Protein AF-A0AAU2RXK2-F1 (afdb_monomer)

Solvent-accessible surface area (backbone atoms only — not comparable to full-atom values): 5439 Å² total; per-residue (Å²): 135,68,69,73,70,51,44,47,52,50,30,53,52,21,58,76,68,76,47,85,31,64,48,78,64,28,70,58,79,80,70,58,93,86,58,55,55,67,75,3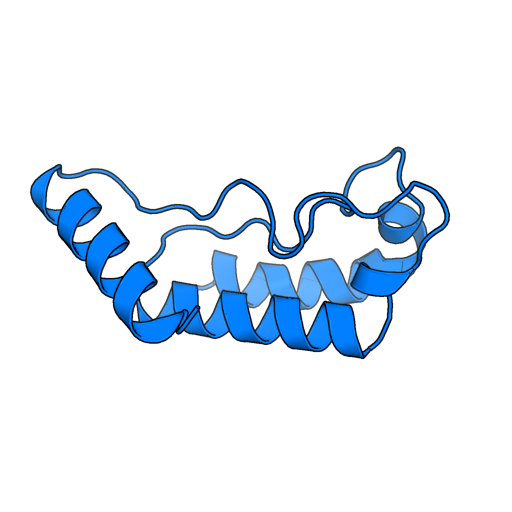4,73,68,33,41,52,53,29,53,52,49,50,54,53,37,53,76,40,62,38,71,41,70,41,62,46,61,53,72,38,91,93,32,72,46,48,79,74,39,54,72,58,52,53,61,57,48,50,62,55,75,71,102

Foldseek 3Di:
DPLQVVLLVQLVVCVVVVHAAEADQAQDRDDPQPDCQCVDPNVQVSLLVVLVSNVVSRHLYYDRHNQCDPSGPCVVVPVVVVVVSVCSNVVD

Nearest PDB structures (foldseek):
  3w87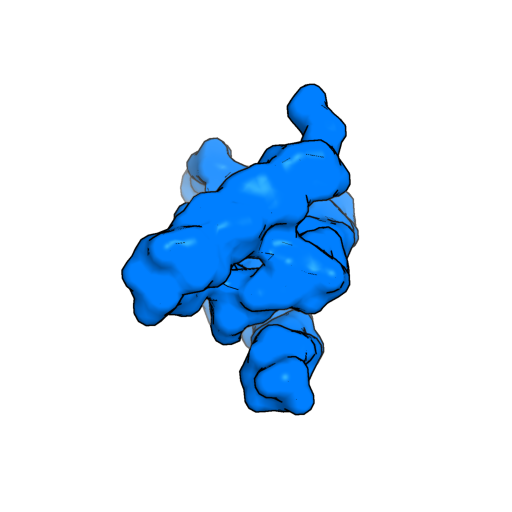-assembly1_A  TM=5.736E-01  e=6.863E+00  Trypanosoma cruzi strain CL Brener
  1tml-assembly1_A  TM=4.151E-01  e=4.728E+00  Thermobifida fusca
  2djl-assembly1_A  TM=3.947E-01  e=4.728E+00  Trypanosoma cruzi

Sequence (92 aa):
MRIEHDNDSVTEFARRRGVPAVLGEGVVGYTPLLTRFEEDAVGKDIAEFVVDRCLAAGFHGVVLTSNAAPHHPMWHTDGDWMRRVNSRITAA

Secondary structure (DSSP, 8-state):
--HHHHHHHHHHHHHHHT---EE-S-SSS---TT--TTTSHHHHHHHHHHHHHHHHTT-SEE---SS-STTSTHHHH-HHHHHHHHHHHHT-

Mean predicted aligned error: 4.98 Å

pLDDT: mean 86.23, std 11.83, range [40.03, 96.94]

Structure (mmCIF, N/CA/C/O backbone):
data_AF-A0AAU2RXK2-F1
#
_entry.id   AF-A0AAU2RXK2-F1
#
loop_
_atom_site.group_PDB
_atom_site.id
_atom_site.type_symbol
_atom_site.label_atom_id
_atom_site.label_alt_id
_atom_site.label_comp_id
_atom_site.label_asym_id
_atom_site.label_entity_id
_atom_site.label_seq_id
_atom_site.pdbx_PDB_ins_code
_atom_site.Cartn_x
_atom_site.Cartn_y
_atom_site.Cartn_z
_atom_site.occupancy
_atom_site.B_iso_or_equiv
_atom_site.auth_seq_id
_atom_site.auth_comp_id
_atom_site.auth_asym_id
_atom_site.auth_atom_id
_atom_site.pdbx_PDB_model_num
ATOM 1 N N . MET A 1 1 ? -3.186 18.594 -3.878 1.00 40.03 1 MET A N 1
ATOM 2 C CA . MET A 1 1 ? -3.868 17.591 -3.037 1.00 40.03 1 MET A CA 1
ATOM 3 C C . MET A 1 1 ? -3.042 17.419 -1.774 1.00 40.03 1 MET A C 1
ATOM 5 O O . MET A 1 1 ? -1.916 16.954 -1.867 1.00 40.03 1 MET A O 1
ATOM 9 N N . ARG A 1 2 ? -3.507 17.927 -0.627 1.00 48.03 2 ARG A N 1
ATOM 10 C CA . ARG A 1 2 ? -2.781 17.818 0.647 1.00 48.03 2 ARG A CA 1
ATOM 11 C C . ARG A 1 2 ? -3.372 16.612 1.375 1.00 48.03 2 ARG A C 1
ATOM 13 O O . ARG A 1 2 ? -4.440 16.736 1.958 1.00 48.03 2 ARG A O 1
ATOM 20 N N . ILE A 1 3 ? -2.716 15.457 1.252 1.00 55.75 3 ILE A N 1
ATOM 21 C CA . ILE A 1 3 ? -3.219 14.144 1.713 1.00 55.75 3 ILE A CA 1
ATOM 22 C C . ILE A 1 3 ? -3.589 14.156 3.212 1.00 55.75 3 ILE A C 1
ATOM 24 O O . ILE A 1 3 ? -4.459 13.415 3.651 1.00 55.75 3 ILE A O 1
ATOM 28 N N . GLU A 1 4 ? -2.994 15.062 3.991 1.00 53.50 4 GLU A N 1
ATOM 29 C CA . GLU A 1 4 ? -3.225 15.187 5.433 1.00 53.50 4 GLU A CA 1
ATOM 30 C C . GLU A 1 4 ? -4.677 15.524 5.813 1.00 53.50 4 GLU A C 1
ATOM 32 O O . GLU A 1 4 ? -5.224 14.875 6.693 1.00 53.50 4 GLU A O 1
ATOM 37 N N . HIS A 1 5 ? -5.318 16.498 5.154 1.00 60.69 5 HIS A N 1
ATOM 38 C CA . HIS A 1 5 ? -6.675 16.929 5.537 1.00 60.69 5 HIS A CA 1
ATOM 39 C C . HIS A 1 5 ? -7.777 15.975 5.054 1.00 60.69 5 HIS A C 1
ATOM 41 O O . HIS A 1 5 ? -8.886 15.982 5.593 1.00 60.69 5 HIS A O 1
ATOM 47 N N . ASP A 1 6 ? -7.489 15.179 4.025 1.00 69.12 6 ASP A N 1
ATOM 48 C CA . ASP A 1 6 ? -8.474 14.297 3.400 1.00 69.12 6 ASP A CA 1
ATOM 49 C C . ASP A 1 6 ? -8.618 12.982 4.183 1.00 69.12 6 ASP A C 1
ATOM 51 O O . ASP A 1 6 ? -9.731 12.542 4.469 1.00 69.12 6 ASP A O 1
ATOM 55 N N . ASN A 1 7 ? -7.503 12.415 4.657 1.00 74.69 7 ASN A N 1
ATOM 56 C CA . ASN A 1 7 ? -7.519 11.180 5.445 1.00 74.69 7 ASN A CA 1
ATOM 57 C C . ASN A 1 7 ? -8.286 11.330 6.767 1.00 74.69 7 ASN A C 1
ATOM 59 O O . ASN A 1 7 ? -9.106 10.474 7.095 1.00 74.69 7 ASN A O 1
ATOM 63 N N . ASP A 1 8 ? -8.084 12.434 7.492 1.00 83.44 8 ASP A N 1
ATOM 64 C CA . ASP A 1 8 ? -8.819 12.711 8.733 1.00 83.44 8 ASP A CA 1
ATOM 65 C C . ASP A 1 8 ? -10.331 12.818 8.474 1.00 83.44 8 ASP A C 1
ATOM 67 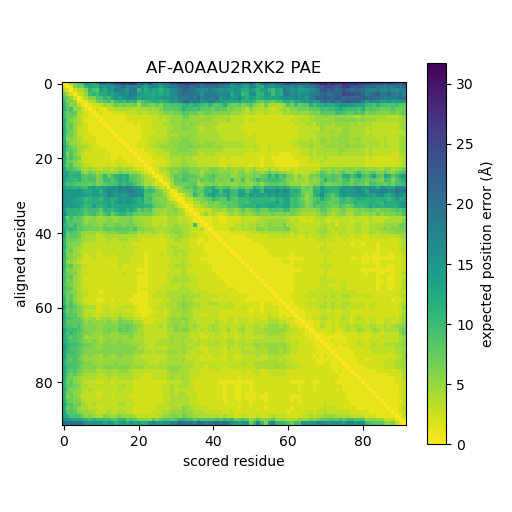O O . ASP A 1 8 ? -11.150 12.345 9.265 1.00 83.44 8 ASP A O 1
ATOM 71 N N . SER A 1 9 ? -10.708 13.394 7.327 1.00 87.88 9 SER A N 1
ATOM 72 C CA . SER A 1 9 ? -12.105 13.524 6.905 1.00 87.88 9 SER A CA 1
ATOM 73 C C . SER A 1 9 ? -12.734 12.159 6.607 1.00 87.88 9 SER A C 1
ATOM 75 O O . SER A 1 9 ? -13.869 11.899 7.022 1.00 87.88 9 SER A O 1
ATOM 77 N N . VAL A 1 10 ? -11.997 11.263 5.939 1.00 90.00 10 VAL A N 1
ATOM 78 C CA . VAL A 1 10 ? -12.438 9.886 5.664 1.00 90.00 10 VAL A CA 1
ATOM 79 C C . VAL A 1 10 ? -12.583 9.087 6.958 1.00 90.00 10 VAL A C 1
ATOM 81 O O . VAL A 1 10 ? -13.625 8.456 7.159 1.00 90.00 10 VAL A O 1
ATOM 84 N N . THR A 1 11 ? -11.601 9.134 7.862 1.00 91.50 11 THR A N 1
ATOM 85 C CA . THR A 1 11 ? -11.696 8.388 9.125 1.00 91.50 11 THR A CA 1
ATOM 86 C C . THR A 1 11 ? -12.816 8.920 10.013 1.00 91.50 11 THR A C 1
ATOM 88 O O . THR A 1 11 ? -13.563 8.130 10.588 1.00 91.50 11 THR A O 1
ATOM 91 N N . GLU A 1 12 ? -13.010 10.238 10.098 1.00 93.44 12 GLU A N 1
ATOM 92 C CA . GLU A 1 12 ? -14.119 10.813 10.865 1.00 93.44 12 GLU A CA 1
ATOM 93 C C . GLU A 1 12 ? -15.478 10.395 10.288 1.00 93.44 12 GLU A C 1
ATOM 95 O O . GLU A 1 12 ? -16.398 10.050 11.038 1.00 93.44 12 GLU A O 1
ATOM 100 N N . PHE A 1 13 ? -15.614 10.368 8.960 1.00 93.81 13 PHE A N 1
ATOM 101 C CA . PHE A 1 13 ? -16.811 9.839 8.313 1.00 93.81 13 PHE A CA 1
ATOM 102 C C . PHE A 1 13 ? -17.037 8.363 8.669 1.00 93.81 13 PHE A C 1
ATOM 104 O O . PHE A 1 13 ? -18.134 7.997 9.102 1.00 93.81 13 PHE A O 1
ATOM 111 N N . ALA A 1 14 ? -16.006 7.528 8.538 1.00 95.19 14 ALA A N 1
ATOM 112 C CA . ALA A 1 14 ? -16.071 6.100 8.827 1.00 95.19 14 ALA A CA 1
ATOM 113 C C . ALA A 1 14 ? -16.450 5.838 10.296 1.00 95.19 14 ALA A C 1
ATOM 115 O O . ALA A 1 14 ? -17.383 5.082 10.581 1.00 95.19 14 ALA A O 1
ATOM 116 N N . ARG A 1 15 ? -15.835 6.580 11.225 1.00 94.69 15 ARG A N 1
ATOM 117 C CA . ARG A 1 15 ? -16.130 6.545 12.662 1.00 94.69 15 ARG A CA 1
ATOM 118 C C . ARG A 1 15 ? -17.588 6.891 12.955 1.00 94.69 15 ARG A C 1
ATOM 120 O O . ARG A 1 15 ? -18.240 6.175 13.710 1.00 94.69 15 ARG A O 1
ATOM 127 N N . ARG A 1 16 ? -18.137 7.947 12.339 1.00 96.81 16 ARG A N 1
ATOM 128 C CA . ARG A 1 16 ? -19.560 8.321 12.493 1.00 96.81 16 ARG A CA 1
ATOM 129 C C . ARG A 1 16 ? -20.517 7.254 11.977 1.00 96.81 16 ARG A C 1
ATOM 131 O O . ARG A 1 16 ? -21.649 7.178 12.446 1.00 96.81 16 ARG A O 1
ATOM 138 N N . ARG A 1 17 ? -20.088 6.467 10.992 1.00 96.94 17 ARG A N 1
ATOM 139 C CA . ARG A 1 17 ? -20.876 5.379 10.405 1.00 96.94 17 ARG A CA 1
ATOM 140 C C . ARG A 1 17 ? -20.637 4.027 11.073 1.00 96.94 17 ARG A C 1
ATOM 142 O O . ARG A 1 17 ? -21.357 3.090 10.751 1.00 96.94 17 ARG A O 1
ATOM 149 N N . GLY A 1 18 ? -19.680 3.926 11.997 1.00 96.25 18 GLY A N 1
ATOM 150 C CA . GLY A 1 18 ? -19.320 2.665 12.645 1.00 96.25 18 GLY A CA 1
ATOM 151 C C . GLY A 1 18 ? -18.742 1.635 11.671 1.00 96.25 18 GLY A C 1
ATOM 152 O O . GLY A 1 18 ? -18.964 0.443 11.854 1.00 96.25 18 GLY A O 1
ATOM 153 N N . VAL A 1 19 ? -18.047 2.085 10.621 1.00 96.31 19 VAL A N 1
ATOM 154 C CA . VAL A 1 19 ? -17.422 1.220 9.605 1.00 96.31 19 VAL A CA 1
ATOM 155 C C . VAL A 1 19 ? -15.905 1.440 9.571 1.00 96.31 19 VAL A C 1
ATOM 157 O O . VAL A 1 19 ? -15.455 2.540 9.898 1.00 96.31 19 VAL A O 1
ATOM 160 N N . PRO A 1 20 ? -15.100 0.436 9.181 1.00 94.44 20 PRO A N 1
ATOM 161 C CA . PRO A 1 20 ? -13.658 0.607 9.035 1.00 94.44 20 PRO A CA 1
ATOM 162 C C . PRO A 1 20 ? -13.320 1.470 7.811 1.00 94.44 20 PRO A C 1
ATOM 164 O O . PRO A 1 20 ? -13.921 1.323 6.747 1.00 94.44 20 PRO A O 1
ATOM 167 N N . ALA A 1 21 ? -12.325 2.346 7.952 1.00 94.62 21 ALA A N 1
ATOM 168 C CA . ALA A 1 21 ? -11.728 3.065 6.828 1.00 94.62 21 ALA A CA 1
ATOM 169 C C . ALA A 1 21 ? -10.604 2.221 6.209 1.00 94.62 21 ALA A C 1
ATOM 171 O O . ALA A 1 21 ? -9.720 1.758 6.927 1.00 94.62 21 ALA A O 1
ATOM 172 N N . VAL A 1 22 ? -10.623 2.031 4.889 1.00 93.75 22 VAL A N 1
ATOM 173 C CA . VAL A 1 22 ? -9.590 1.300 4.136 1.00 93.75 22 VAL A CA 1
ATOM 174 C C . VAL A 1 22 ? -9.269 2.077 2.861 1.00 93.75 22 VAL A C 1
ATOM 176 O O . VAL A 1 22 ? -10.185 2.527 2.175 1.00 93.75 22 VAL A O 1
ATOM 179 N N . LEU A 1 23 ? -7.984 2.217 2.526 1.00 91.50 23 LEU A N 1
ATOM 180 C CA . LEU A 1 23 ? -7.555 2.739 1.227 1.00 91.50 23 LEU A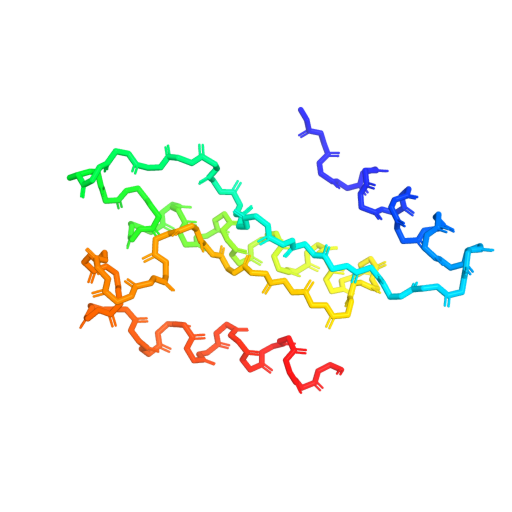 CA 1
ATOM 181 C C . LEU A 1 23 ? -7.407 1.567 0.247 1.00 91.50 23 LEU A C 1
ATOM 183 O O . LEU A 1 23 ? -6.479 0.772 0.380 1.00 91.50 23 LEU A O 1
ATOM 187 N N . GLY A 1 24 ? -8.344 1.434 -0.696 1.00 87.69 24 GLY A N 1
ATOM 188 C CA . GLY A 1 24 ? -8.486 0.224 -1.521 1.00 87.69 24 GLY A CA 1
ATOM 189 C C . GLY A 1 24 ? -7.816 0.239 -2.899 1.00 87.69 24 GLY A C 1
ATOM 190 O O . GLY A 1 24 ? -7.559 -0.826 -3.443 1.00 87.69 24 GLY A O 1
ATOM 191 N N . GLU A 1 25 ? -7.523 1.408 -3.466 1.00 81.19 25 GLU A N 1
ATOM 192 C CA . GLU A 1 25 ? -7.141 1.533 -4.889 1.00 81.19 25 GLU A CA 1
ATOM 193 C C . GLU A 1 25 ? -5.619 1.570 -5.130 1.00 81.19 25 GLU A C 1
ATOM 195 O O . GLU A 1 25 ? -5.162 1.672 -6.267 1.00 81.19 25 GLU A O 1
ATOM 200 N N . GLY A 1 26 ? -4.808 1.503 -4.071 1.00 74.62 26 GLY A N 1
ATOM 201 C CA . GLY A 1 26 ? -3.391 1.848 -4.174 1.00 74.62 26 GLY A CA 1
ATOM 202 C C . GLY A 1 26 ? -3.176 3.358 -4.296 1.00 74.62 26 GLY A C 1
ATOM 203 O O . GLY A 1 26 ? -4.117 4.154 -4.274 1.00 74.62 26 GLY A O 1
ATOM 204 N N . VAL A 1 27 ? -1.911 3.771 -4.358 1.00 75.19 27 VAL A N 1
ATOM 205 C CA . VAL A 1 27 ? -1.544 5.192 -4.245 1.00 75.19 27 VAL A CA 1
ATOM 206 C C . VAL A 1 27 ? -1.470 5.891 -5.601 1.0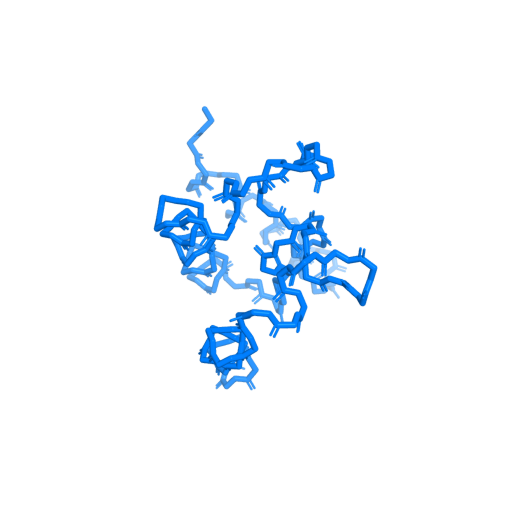0 75.19 27 VAL A C 1
ATOM 208 O O . VAL A 1 27 ? -1.875 7.047 -5.723 1.00 75.19 27 VAL A O 1
ATOM 211 N N . VAL A 1 28 ? -0.981 5.201 -6.632 1.00 77.69 28 VAL A N 1
ATOM 212 C CA . VAL A 1 28 ? -0.821 5.761 -7.976 1.00 77.69 28 VAL A CA 1
ATOM 213 C C . VAL A 1 28 ? -1.783 5.040 -8.912 1.00 77.69 28 VAL A C 1
ATOM 215 O O . VAL A 1 28 ? -1.507 3.953 -9.405 1.00 77.69 28 VAL A O 1
ATOM 218 N N . GLY A 1 29 ? -2.946 5.652 -9.137 1.00 65.19 29 GLY A N 1
ATOM 219 C CA . GLY A 1 29 ? -3.981 5.111 -10.013 1.00 65.19 29 GLY A CA 1
ATOM 220 C C . GLY A 1 29 ? -3.518 5.069 -11.470 1.00 65.19 29 GLY A C 1
ATOM 221 O O . GLY A 1 29 ? -3.462 6.104 -12.130 1.00 65.19 29 GLY A O 1
ATOM 222 N N . TYR A 1 30 ? -3.238 3.861 -11.957 1.00 64.12 30 TYR A N 1
ATOM 223 C CA . TYR A 1 30 ? -2.840 3.508 -13.323 1.00 64.12 30 TYR A CA 1
ATOM 224 C C . TYR A 1 30 ? -1.388 3.818 -13.709 1.00 64.12 30 TYR A C 1
ATOM 226 O O . TYR A 1 30 ? -1.032 4.865 -14.254 1.00 64.12 30 TYR A O 1
ATOM 234 N N . THR A 1 31 ? -0.557 2.802 -13.546 1.00 64.50 31 THR A N 1
ATOM 235 C CA . THR A 1 31 ? 0.760 2.654 -14.154 1.00 64.50 31 THR A CA 1
ATOM 236 C C . THR A 1 31 ? 0.610 1.882 -15.478 1.00 64.50 31 THR A C 1
ATOM 238 O O . THR A 1 31 ? 0.175 0.730 -15.475 1.00 64.50 31 THR A O 1
ATOM 241 N N . PRO A 1 32 ? 0.939 2.471 -16.650 1.00 72.00 32 PRO A N 1
ATOM 242 C CA . PRO A 1 32 ? 0.985 1.722 -17.908 1.00 72.00 32 PRO A CA 1
ATOM 243 C C . PRO A 1 32 ? 1.802 0.434 -17.751 1.00 72.00 32 PRO A C 1
ATOM 245 O O . PRO A 1 32 ? 2.844 0.475 -17.119 1.00 72.00 32 PRO A O 1
ATOM 248 N N . LEU A 1 33 ? 1.396 -0.683 -18.360 1.00 68.56 33 LEU A N 1
ATOM 249 C CA . LEU A 1 33 ? 1.983 -2.018 -18.117 1.00 68.56 33 LEU A CA 1
ATOM 250 C C . LEU A 1 33 ? 3.530 -2.087 -18.088 1.00 68.56 33 LEU A C 1
ATOM 252 O O . LEU A 1 33 ? 4.092 -2.923 -17.389 1.00 68.56 33 LEU A O 1
ATOM 256 N N . LEU A 1 34 ? 4.217 -1.241 -18.864 1.00 73.12 34 LEU A N 1
ATOM 257 C CA . LEU A 1 34 ? 5.683 -1.202 -18.964 1.00 73.12 34 LEU A CA 1
ATOM 258 C C . LEU A 1 34 ? 6.338 -0.019 -18.236 1.00 73.12 34 LEU A C 1
ATOM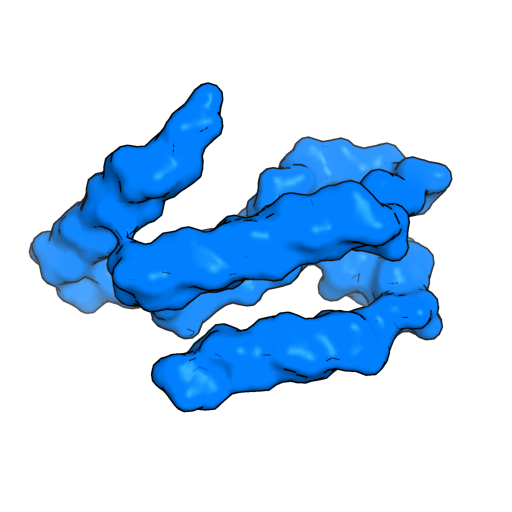 260 O O . LEU A 1 34 ? 7.555 0.153 -18.325 1.00 73.12 34 LEU A O 1
ATOM 264 N N . THR A 1 35 ? 5.564 0.812 -17.538 1.00 77.62 35 THR A N 1
ATOM 265 C CA . THR A 1 35 ? 6.149 1.772 -16.605 1.00 77.62 35 THR A CA 1
ATOM 266 C C . THR A 1 35 ? 6.611 1.036 -15.361 1.00 77.62 35 THR A C 1
ATOM 268 O O . THR A 1 35 ? 6.025 0.033 -14.963 1.00 77.62 35 THR A O 1
ATOM 271 N N . ARG A 1 36 ? 7.663 1.561 -14.742 1.00 79.19 36 ARG A N 1
ATOM 272 C CA . ARG A 1 36 ? 8.207 1.035 -13.491 1.00 79.19 36 ARG A CA 1
ATOM 273 C C . ARG A 1 36 ? 8.103 2.045 -12.357 1.00 79.19 36 ARG A C 1
ATOM 275 O O . ARG A 1 36 ? 8.921 2.008 -11.452 1.00 79.19 36 ARG A O 1
ATOM 282 N N . PHE A 1 37 ? 7.166 2.989 -12.459 1.00 86.38 37 PHE A N 1
ATOM 283 C CA . PHE A 1 37 ? 7.075 4.095 -11.511 1.00 86.38 37 PHE A CA 1
ATOM 284 C C . PHE A 1 37 ? 6.832 3.600 -10.083 1.00 86.38 37 PHE A C 1
ATOM 286 O O . PHE A 1 37 ? 7.587 3.943 -9.189 1.00 86.38 37 PHE A O 1
ATOM 293 N N . GLU A 1 38 ? 5.832 2.743 -9.855 1.00 85.62 38 GLU A N 1
ATOM 294 C CA . GLU A 1 38 ? 5.566 2.206 -8.510 1.00 85.62 38 GLU A CA 1
ATOM 295 C C . GLU A 1 38 ? 6.695 1.283 -8.009 1.00 85.62 38 GLU A C 1
ATOM 297 O O . GLU A 1 38 ? 6.900 1.147 -6.806 1.00 85.62 38 GLU A O 1
ATOM 302 N N . GLU A 1 39 ? 7.443 0.653 -8.916 1.00 86.56 39 GLU A N 1
ATOM 303 C CA . GLU A 1 39 ? 8.605 -0.188 -8.620 1.00 86.56 39 GLU A CA 1
ATOM 304 C C . GLU A 1 39 ? 9.890 0.605 -8.357 1.00 86.56 39 GLU A C 1
ATOM 306 O O . GLU A 1 39 ? 10.828 0.072 -7.748 1.00 86.56 39 GLU A O 1
ATOM 311 N N . ASP A 1 40 ? 9.967 1.848 -8.828 1.00 87.44 40 ASP A N 1
ATOM 312 C CA . ASP A 1 40 ? 11.117 2.710 -8.618 1.00 87.44 40 ASP A CA 1
ATOM 313 C C . ASP A 1 40 ? 11.150 3.272 -7.189 1.00 87.44 40 ASP A C 1
ATOM 315 O O . ASP A 1 40 ? 10.236 3.090 -6.381 1.00 87.44 40 ASP A O 1
ATOM 319 N N . ALA A 1 41 ? 12.275 3.895 -6.838 1.00 88.56 41 ALA A N 1
ATOM 320 C CA . ALA A 1 41 ? 12.472 4.423 -5.493 1.00 88.56 41 ALA A CA 1
ATOM 321 C C . ALA A 1 41 ? 11.436 5.503 -5.140 1.00 88.56 41 ALA A C 1
ATOM 323 O O . ALA A 1 41 ? 10.945 5.530 -4.018 1.00 88.56 41 ALA A O 1
ATOM 324 N N . VAL A 1 42 ? 11.062 6.352 -6.100 1.00 89.94 42 VAL A N 1
ATOM 325 C CA . VAL A 1 42 ? 10.125 7.455 -5.871 1.00 89.94 42 VAL A CA 1
ATOM 326 C C . VAL A 1 42 ? 8.712 6.920 -5.664 1.00 89.94 42 VAL A C 1
ATOM 328 O O . VAL A 1 42 ? 8.024 7.360 -4.743 1.00 89.94 42 VAL A O 1
ATOM 331 N N . GLY A 1 43 ? 8.276 5.953 -6.474 1.00 89.38 43 GLY A N 1
ATOM 332 C CA . GLY A 1 43 ? 6.971 5.321 -6.302 1.00 89.38 43 GLY A CA 1
ATOM 333 C C . GLY A 1 43 ? 6.841 4.602 -4.963 1.00 89.38 43 GLY A C 1
ATOM 334 O O . GLY A 1 43 ? 5.822 4.748 -4.285 1.00 89.38 43 GLY A O 1
ATOM 335 N N . LYS A 1 44 ? 7.891 3.894 -4.532 1.00 91.75 44 LYS A N 1
ATOM 336 C CA . LYS A 1 44 ? 7.919 3.236 -3.217 1.00 91.75 44 LYS A CA 1
ATOM 337 C C . LYS A 1 44 ? 7.910 4.228 -2.061 1.00 91.75 44 LYS A C 1
ATOM 339 O O . LYS A 1 44 ? 7.153 4.019 -1.117 1.00 91.75 44 LYS A O 1
ATOM 344 N N . ASP A 1 45 ? 8.671 5.316 -2.151 1.00 92.94 45 ASP A N 1
ATOM 345 C CA . ASP A 1 45 ? 8.669 6.369 -1.130 1.00 92.94 45 ASP A CA 1
ATOM 346 C C . ASP A 1 45 ? 7.279 7.009 -0.994 1.00 92.94 45 ASP A C 1
ATOM 348 O O . ASP A 1 45 ? 6.797 7.241 0.115 1.00 92.94 45 ASP A O 1
ATOM 352 N N . ILE A 1 46 ? 6.591 7.239 -2.118 1.00 91.56 46 ILE A N 1
ATOM 353 C CA . ILE A 1 46 ? 5.207 7.728 -2.130 1.00 91.56 46 ILE A CA 1
ATOM 354 C C . ILE A 1 46 ? 4.261 6.712 -1.473 1.00 91.56 46 ILE A C 1
ATOM 356 O O . ILE A 1 46 ? 3.420 7.102 -0.658 1.00 91.56 46 ILE A O 1
ATOM 360 N N . ALA A 1 47 ? 4.397 5.423 -1.796 1.00 92.12 47 ALA A N 1
ATOM 361 C CA . ALA A 1 47 ? 3.571 4.371 -1.211 1.00 92.12 47 ALA A CA 1
ATOM 362 C C . ALA A 1 47 ? 3.756 4.282 0.313 1.00 92.12 47 ALA A C 1
ATOM 364 O O . ALA A 1 47 ? 2.776 4.265 1.059 1.00 92.12 47 ALA A O 1
ATOM 365 N N . GLU A 1 48 ? 5.001 4.294 0.791 1.00 94.12 48 GLU A N 1
ATOM 366 C CA . GLU A 1 48 ? 5.311 4.260 2.222 1.00 94.12 48 GLU A CA 1
ATOM 367 C C . GLU A 1 48 ? 4.827 5.516 2.952 1.00 94.12 48 GLU A C 1
ATOM 369 O O . GLU A 1 48 ? 4.232 5.404 4.026 1.00 94.12 48 GLU A O 1
ATOM 374 N N . PHE A 1 49 ? 4.987 6.696 2.346 1.00 93.25 49 PHE A N 1
ATOM 375 C CA . PHE A 1 49 ? 4.447 7.943 2.885 1.00 93.25 49 PHE A CA 1
ATOM 376 C C . PHE A 1 49 ? 2.929 7.864 3.081 1.00 93.25 49 PHE A C 1
ATOM 378 O O . PHE A 1 49 ? 2.417 8.246 4.134 1.00 93.25 49 PHE A O 1
ATOM 385 N N . VAL A 1 50 ? 2.186 7.355 2.094 1.00 91.69 50 VAL A N 1
ATOM 386 C CA . VAL A 1 50 ? 0.727 7.233 2.213 1.00 91.69 50 VAL A CA 1
ATOM 387 C C . VAL A 1 50 ? 0.328 6.195 3.254 1.00 91.69 50 VAL A C 1
ATOM 389 O O . VAL A 1 50 ? -0.589 6.467 4.028 1.00 91.69 50 VAL A O 1
ATOM 392 N N . VAL A 1 51 ? 1.036 5.064 3.346 1.00 93.25 51 VAL A N 1
ATOM 393 C CA . VAL A 1 51 ? 0.829 4.089 4.429 1.00 93.25 51 VAL A CA 1
ATOM 394 C C . VAL A 1 51 ? 0.958 4.769 5.791 1.00 93.25 51 VAL A C 1
ATOM 396 O O . VAL A 1 51 ? 0.040 4.662 6.602 1.00 93.25 51 VAL A O 1
ATOM 399 N N . ASP A 1 52 ? 2.020 5.545 6.020 1.00 93.25 52 ASP A N 1
ATOM 400 C CA . ASP A 1 52 ? 2.202 6.273 7.281 1.00 93.25 52 ASP A CA 1
ATOM 401 C C . ASP A 1 52 ? 1.069 7.253 7.568 1.00 93.25 52 ASP A C 1
ATOM 403 O O . ASP A 1 52 ? 0.571 7.327 8.693 1.00 93.25 52 ASP A O 1
ATOM 407 N N . ARG A 1 53 ? 0.614 7.988 6.549 1.00 92.88 53 ARG A N 1
ATOM 408 C CA . ARG A 1 53 ? -0.496 8.933 6.709 1.00 92.88 53 ARG A CA 1
ATOM 409 C C . ARG A 1 53 ? -1.825 8.241 6.981 1.00 92.88 53 ARG A C 1
ATOM 411 O O . ARG A 1 53 ? -2.623 8.781 7.741 1.00 92.88 53 ARG A O 1
ATOM 418 N N . CYS A 1 54 ? -2.086 7.092 6.371 1.00 92.81 54 CYS A N 1
ATOM 419 C CA . CYS A 1 54 ? -3.298 6.317 6.612 1.00 92.81 54 CYS A CA 1
ATOM 420 C C . CYS A 1 54 ? -3.293 5.697 8.014 1.00 92.81 54 CYS A C 1
ATOM 422 O O . CYS A 1 54 ? -4.292 5.808 8.723 1.00 92.81 54 CYS A O 1
ATOM 424 N N . LEU A 1 55 ? -2.169 5.113 8.444 1.00 92.75 55 LEU A N 1
ATOM 425 C CA . LEU A 1 55 ? -2.029 4.554 9.791 1.00 92.75 55 LEU A CA 1
ATOM 426 C C . LEU A 1 55 ? -2.175 5.641 10.862 1.00 92.75 55 LEU A C 1
ATOM 428 O O . LEU A 1 55 ? -2.953 5.475 11.798 1.00 92.75 55 LEU A O 1
ATOM 432 N N . ALA A 1 56 ? -1.515 6.790 10.686 1.00 93.06 56 ALA A N 1
ATOM 433 C CA . ALA A 1 56 ? -1.647 7.926 11.599 1.00 93.06 56 ALA A CA 1
ATOM 434 C C . ALA A 1 56 ? -3.090 8.456 11.689 1.00 93.06 56 ALA A C 1
ATOM 436 O O . ALA A 1 56 ? -3.513 8.905 12.752 1.00 93.06 56 ALA A O 1
ATOM 437 N N . ALA A 1 57 ? -3.848 8.381 10.592 1.00 92.94 57 ALA A N 1
ATOM 438 C CA . ALA A 1 57 ? -5.245 8.798 10.538 1.00 92.94 57 ALA A CA 1
ATOM 439 C C . ALA A 1 57 ? -6.236 7.719 11.016 1.00 92.94 57 ALA A C 1
ATOM 441 O O . ALA A 1 57 ? -7.430 7.997 11.045 1.00 92.94 57 ALA A O 1
ATOM 442 N N . GLY A 1 58 ? -5.800 6.503 11.372 1.00 92.94 58 GLY A N 1
ATOM 443 C CA . GLY A 1 58 ? -6.674 5.436 11.886 1.00 92.94 58 GLY A CA 1
ATOM 444 C C . GLY A 1 58 ? -7.346 4.555 10.822 1.00 92.94 58 GLY A C 1
ATOM 445 O O . GLY A 1 58 ? -8.393 3.951 11.080 1.00 92.94 58 GLY A O 1
ATOM 446 N N . PHE A 1 59 ? -6.775 4.470 9.620 1.00 94.62 59 PHE A N 1
ATOM 447 C CA . PHE A 1 59 ? -7.210 3.486 8.628 1.00 94.62 59 PHE A CA 1
ATOM 448 C C . PHE A 1 59 ? -6.896 2.066 9.109 1.00 94.62 59 PHE A C 1
ATOM 450 O O . PHE A 1 59 ? -5.837 1.803 9.668 1.00 94.62 59 PHE A O 1
ATOM 457 N N . HIS A 1 60 ? -7.812 1.139 8.840 1.00 93.69 60 HIS A N 1
ATOM 458 C CA . HIS A 1 60 ? -7.690 -0.278 9.191 1.00 93.69 60 HIS A CA 1
ATOM 459 C C . HIS A 1 60 ? -6.905 -1.078 8.146 1.00 93.69 60 HIS A C 1
ATOM 461 O O . HIS A 1 60 ? -6.513 -2.214 8.392 1.00 93.69 60 HIS A O 1
ATOM 467 N N . GLY A 1 61 ? -6.723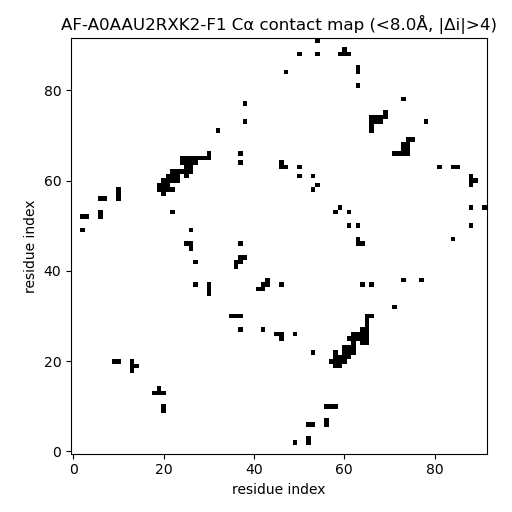 -0.523 6.948 1.00 93.06 61 GLY A N 1
ATOM 468 C CA . GLY A 1 61 ? -6.038 -1.205 5.862 1.00 93.06 61 GLY A CA 1
ATOM 469 C C . GL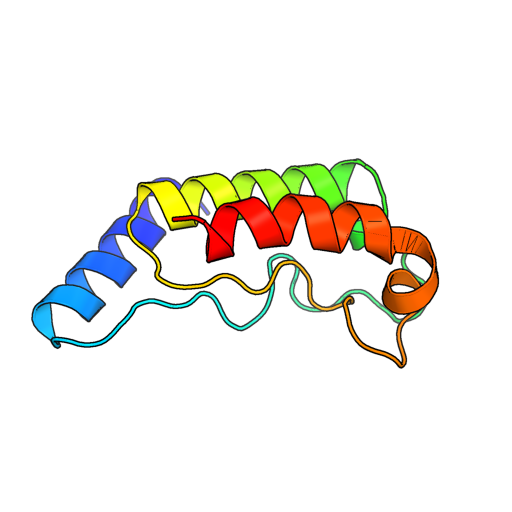Y A 1 61 ? -5.676 -0.262 4.727 1.00 93.06 61 GLY A C 1
ATOM 470 O O . GLY A 1 61 ? -6.341 0.752 4.500 1.00 93.06 61 GLY A O 1
ATOM 471 N N . VAL A 1 62 ? -4.609 -0.616 4.017 1.00 92.94 62 VAL A N 1
ATOM 472 C CA . VAL A 1 62 ? -4.071 0.145 2.890 1.00 92.94 62 VAL A CA 1
ATOM 473 C C . VAL A 1 62 ? -3.571 -0.838 1.836 1.00 92.94 62 VAL A C 1
ATOM 475 O O . VAL A 1 62 ? -2.753 -1.705 2.134 1.00 92.94 62 VAL A O 1
ATOM 478 N N . VAL A 1 63 ? -4.050 -0.709 0.603 1.00 90.69 63 VAL A N 1
ATOM 479 C CA . VAL A 1 63 ? -3.437 -1.359 -0.560 1.00 90.69 63 VAL A CA 1
ATOM 480 C C . VAL A 1 63 ? -2.219 -0.533 -0.965 1.00 90.69 63 VAL A C 1
ATOM 482 O O . VAL A 1 63 ? -2.327 0.677 -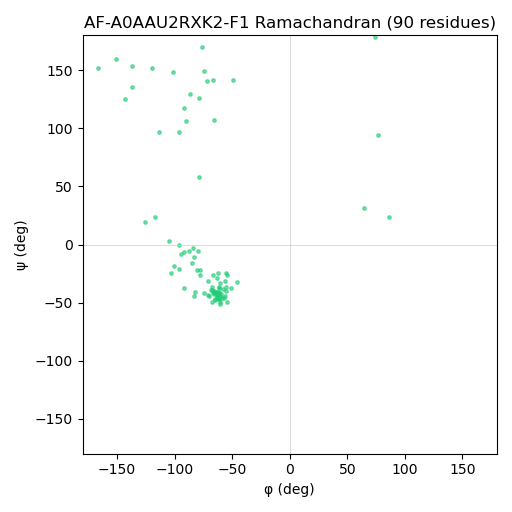1.146 1.00 90.69 63 VAL A O 1
ATOM 485 N N . LEU A 1 64 ? -1.051 -1.173 -1.063 1.00 89.19 64 LEU A N 1
ATOM 486 C CA . LEU A 1 64 ? 0.227 -0.472 -1.240 1.00 89.19 64 LEU A CA 1
ATOM 487 C C . LEU A 1 64 ? 0.334 0.212 -2.605 1.00 89.19 64 LEU A C 1
ATOM 489 O O . LEU A 1 64 ? 0.710 1.377 -2.698 1.00 89.19 64 LEU A O 1
ATOM 493 N N . THR A 1 65 ? 0.030 -0.535 -3.664 1.00 87.75 65 THR A N 1
ATOM 494 C CA . THR A 1 65 ? 0.221 -0.132 -5.059 1.00 87.75 65 THR A CA 1
ATOM 495 C C . THR A 1 65 ? -0.815 -0.809 -5.939 1.00 87.75 65 THR A C 1
ATOM 497 O O . THR A 1 65 ? -1.374 -1.846 -5.566 1.00 87.75 65 THR A O 1
ATOM 500 N N . SER A 1 66 ? -1.046 -0.242 -7.119 1.00 83.56 66 SER A N 1
ATOM 501 C CA . SER A 1 66 ? -1.907 -0.873 -8.123 1.00 83.56 66 SER A CA 1
ATOM 502 C C . SER A 1 66 ? -1.190 -2.015 -8.867 1.00 83.56 66 SER A C 1
ATOM 504 O O . SER A 1 66 ? -1.833 -2.982 -9.273 1.00 83.56 66 SER A O 1
ATOM 506 N N . ASN A 1 67 ? 0.148 -1.976 -8.949 1.00 86.19 67 ASN A N 1
ATOM 507 C CA . ASN A 1 67 ? 0.978 -3.002 -9.593 1.00 86.19 67 ASN A CA 1
ATOM 508 C C . ASN A 1 67 ? 1.238 -4.268 -8.755 1.00 86.19 67 ASN A C 1
ATOM 510 O O . ASN A 1 67 ? 1.840 -5.217 -9.260 1.00 86.19 67 ASN A O 1
ATOM 514 N N . ALA A 1 68 ? 0.822 -4.345 -7.489 1.00 87.88 68 ALA A N 1
ATOM 515 C CA . ALA A 1 68 ? 1.050 -5.525 -6.646 1.00 87.88 68 ALA A CA 1
ATOM 516 C C . ALA A 1 68 ? 0.063 -6.679 -6.944 1.00 87.88 68 ALA A C 1
ATOM 518 O O . ALA A 1 68 ? -0.630 -7.163 -6.049 1.00 87.88 68 ALA A O 1
ATOM 519 N N . ALA A 1 69 ? 0.018 -7.161 -8.191 1.00 87.31 69 ALA A N 1
ATOM 520 C CA . ALA A 1 69 ? -0.828 -8.285 -8.604 1.00 87.31 69 ALA A CA 1
ATOM 521 C C . ALA A 1 69 ? -0.090 -9.277 -9.529 1.00 87.31 69 ALA A C 1
ATOM 523 O O . ALA A 1 69 ? 0.802 -8.864 -10.266 1.00 87.31 69 ALA A O 1
ATOM 524 N N . PRO A 1 70 ? -0.473 -10.575 -9.572 1.00 90.25 70 PRO A N 1
ATOM 525 C CA . PRO A 1 70 ? 0.296 -11.630 -10.255 1.00 90.25 70 PRO A CA 1
ATOM 526 C C . PRO A 1 70 ? 0.648 -11.393 -11.731 1.00 90.25 70 PRO A C 1
ATOM 528 O O . PRO A 1 70 ? 1.624 -11.958 -12.227 1.00 90.25 70 PRO A O 1
ATOM 531 N N . HIS A 1 71 ? -0.153 -10.591 -12.436 1.00 87.12 71 HIS A N 1
ATOM 532 C CA . HIS A 1 71 ? 0.039 -10.261 -13.849 1.00 87.12 71 HIS A CA 1
ATOM 533 C C . HIS A 1 71 ? 0.951 -9.042 -14.085 1.00 87.12 71 HIS A C 1
ATOM 535 O O . HIS A 1 71 ? 1.284 -8.758 -15.233 1.00 87.12 71 HIS A O 1
ATOM 541 N N . HIS A 1 72 ? 1.381 -8.348 -13.028 1.00 86.38 72 HIS A N 1
ATOM 542 C CA . HIS A 1 72 ? 2.302 -7.215 -13.090 1.00 86.38 72 HIS A CA 1
ATOM 543 C C . HIS A 1 72 ? 3.733 -7.627 -12.695 1.00 86.38 72 HIS A C 1
ATOM 545 O O . HIS A 1 72 ? 3.910 -8.495 -11.834 1.00 86.38 72 HIS A O 1
ATOM 551 N N . PRO A 1 73 ? 4.777 -6.994 -13.271 1.00 87.44 73 PRO A N 1
ATOM 552 C CA . PRO A 1 73 ? 6.172 -7.301 -12.945 1.00 87.44 73 PRO A CA 1
ATOM 553 C C . PRO A 1 73 ? 6.505 -7.200 -11.450 1.00 87.44 73 PRO A C 1
ATOM 555 O O . PRO A 1 73 ? 7.196 -8.076 -10.928 1.00 87.44 73 PRO A O 1
ATOM 558 N N . MET A 1 74 ? 5.967 -6.186 -10.759 1.00 88.56 74 MET A N 1
ATOM 559 C CA . MET A 1 74 ? 6.215 -5.922 -9.336 1.00 88.56 74 MET A CA 1
ATOM 560 C C . MET A 1 74 ? 5.998 -7.147 -8.440 1.00 88.56 74 MET A C 1
ATOM 562 O O . MET A 1 74 ? 6.760 -7.369 -7.497 1.00 88.56 74 MET A O 1
ATOM 566 N N . TRP A 1 75 ? 4.989 -7.971 -8.746 1.00 90.62 75 TRP A N 1
ATOM 567 C CA . TRP A 1 75 ? 4.663 -9.179 -7.981 1.00 90.62 75 TRP A CA 1
ATOM 568 C C . TRP A 1 75 ? 5.840 -10.148 -7.855 1.00 90.62 75 TRP A C 1
ATOM 570 O O . TRP A 1 75 ? 5.982 -10.841 -6.849 1.00 90.62 75 TRP A O 1
ATOM 580 N N . HIS A 1 76 ? 6.707 -10.171 -8.867 1.00 90.88 76 HIS A N 1
ATOM 581 C CA . HIS A 1 76 ? 7.837 -11.091 -8.949 1.00 90.88 76 HIS A CA 1
ATOM 582 C C . HIS A 1 76 ? 9.163 -10.439 -8.542 1.00 90.88 76 HIS A C 1
ATOM 584 O O . HIS A 1 76 ? 10.110 -11.155 -8.226 1.00 90.88 76 HIS A O 1
ATOM 590 N N . THR A 1 77 ? 9.250 -9.105 -8.535 1.00 91.00 77 THR A N 1
ATOM 591 C CA . THR A 1 77 ? 10.503 -8.375 -8.271 1.00 91.00 77 THR A CA 1
ATOM 592 C C . THR A 1 77 ? 10.598 -7.772 -6.874 1.00 91.00 77 THR A C 1
ATOM 594 O O . THR A 1 77 ? 11.707 -7.588 -6.379 1.00 91.00 77 THR A O 1
ATOM 597 N N . ASP A 1 78 ? 9.470 -7.492 -6.214 1.00 93.12 78 ASP A N 1
ATOM 598 C CA . ASP A 1 78 ? 9.437 -6.622 -5.028 1.00 93.12 78 ASP A CA 1
ATOM 599 C C . ASP A 1 78 ? 8.780 -7.257 -3.795 1.00 93.12 78 ASP A C 1
ATOM 601 O O . ASP A 1 78 ? 8.416 -6.566 -2.841 1.00 93.12 78 ASP A O 1
ATOM 605 N N . GLY A 1 79 ? 8.671 -8.588 -3.764 1.00 94.69 79 GLY A N 1
ATOM 606 C CA . GLY A 1 79 ? 8.004 -9.318 -2.680 1.00 94.69 79 GLY A CA 1
ATOM 607 C C . GLY A 1 79 ? 8.558 -9.020 -1.280 1.00 94.69 79 GLY A C 1
ATOM 608 O O . GLY A 1 79 ? 7.792 -8.915 -0.323 1.00 94.69 79 GLY A O 1
ATOM 609 N N . ASP A 1 80 ? 9.871 -8.821 -1.138 1.00 96.56 80 ASP A N 1
ATOM 610 C CA . ASP A 1 80 ? 10.476 -8.465 0.152 1.00 96.56 80 ASP A CA 1
ATOM 611 C C . ASP A 1 80 ? 10.053 -7.070 0.622 1.00 96.56 80 ASP A C 1
ATOM 613 O O . ASP A 1 80 ? 9.792 -6.874 1.808 1.00 96.56 80 ASP A O 1
ATOM 617 N N . TRP A 1 81 ? 9.955 -6.106 -0.298 1.00 95.56 81 TRP A N 1
ATOM 618 C CA . TRP A 1 81 ? 9.447 -4.770 0.010 1.00 95.56 81 TRP A CA 1
ATOM 619 C C . TRP A 1 81 ? 7.972 -4.835 0.415 1.00 95.56 81 TRP A C 1
ATOM 621 O O . TRP A 1 81 ? 7.624 -4.350 1.491 1.00 95.56 81 TRP A O 1
ATOM 631 N N . MET A 1 82 ? 7.140 -5.542 -0.358 1.00 94.62 82 MET A N 1
ATOM 632 C CA . MET A 1 82 ? 5.718 -5.714 -0.040 1.00 94.62 82 MET A CA 1
ATOM 633 C C . MET A 1 82 ? 5.511 -6.313 1.352 1.00 94.62 82 MET A C 1
ATOM 635 O O . MET A 1 82 ? 4.684 -5.820 2.112 1.00 94.62 82 MET A O 1
ATOM 639 N N . ARG A 1 83 ? 6.276 -7.350 1.728 1.00 96.00 83 ARG A N 1
ATOM 640 C CA . ARG A 1 83 ? 6.168 -7.964 3.064 1.00 96.00 83 ARG A CA 1
ATOM 641 C C . ARG A 1 83 ? 6.536 -6.990 4.183 1.00 96.00 83 ARG A C 1
ATOM 643 O O . ARG A 1 83 ? 5.818 -6.942 5.178 1.00 96.00 83 ARG A O 1
ATOM 650 N N . ARG A 1 84 ? 7.610 -6.205 4.021 1.00 96.56 84 ARG A N 1
ATOM 651 C CA . ARG A 1 84 ? 8.025 -5.205 5.024 1.00 96.56 84 ARG A CA 1
ATOM 652 C C . ARG A 1 84 ? 6.996 -4.092 5.201 1.00 96.56 84 ARG A C 1
ATOM 654 O O . ARG A 1 84 ? 6.752 -3.664 6.324 1.00 96.56 84 ARG A O 1
ATOM 661 N N . VAL A 1 85 ? 6.404 -3.600 4.114 1.00 95.31 85 VAL A N 1
ATOM 662 C CA . VAL A 1 85 ? 5.405 -2.530 4.222 1.00 95.31 85 VAL A CA 1
ATOM 663 C C . VAL A 1 85 ? 4.083 -3.086 4.755 1.00 95.31 85 VAL A C 1
ATOM 665 O O . VAL A 1 85 ? 3.517 -2.507 5.679 1.00 95.31 85 VAL A O 1
ATOM 668 N N . ASN A 1 86 ? 3.647 -4.265 4.292 1.00 94.69 86 ASN A N 1
ATOM 669 C CA . ASN A 1 86 ? 2.454 -4.935 4.820 1.00 94.69 86 ASN A CA 1
ATOM 670 C C . ASN A 1 86 ? 2.546 -5.201 6.324 1.00 94.69 86 ASN A C 1
ATOM 672 O O . ASN A 1 86 ? 1.553 -5.012 7.022 1.00 94.69 86 ASN A O 1
ATOM 676 N N . SER A 1 87 ? 3.721 -5.566 6.856 1.00 95.75 87 SER A N 1
ATOM 677 C CA . SER A 1 87 ? 3.856 -5.801 8.298 1.00 95.75 87 SER A CA 1
ATOM 678 C C . SER A 1 87 ? 3.571 -4.558 9.142 1.00 95.75 87 SER A C 1
ATOM 680 O O . SER A 1 87 ? 3.182 -4.704 10.292 1.00 95.75 87 SER A O 1
ATOM 682 N N . ARG A 1 88 ? 3.725 -3.345 8.593 1.00 94.19 88 ARG A N 1
ATOM 683 C CA . ARG A 1 88 ? 3.369 -2.094 9.291 1.00 94.19 88 ARG A CA 1
ATOM 684 C C . ARG A 1 88 ? 1.857 -1.933 9.430 1.00 94.19 88 ARG A C 1
ATOM 686 O O . ARG A 1 88 ? 1.402 -1.352 10.403 1.00 94.19 88 ARG A O 1
ATOM 693 N N . ILE A 1 89 ? 1.101 -2.449 8.462 1.00 92.56 89 ILE A N 1
ATOM 694 C CA . ILE A 1 89 ? -0.362 -2.369 8.422 1.00 92.56 89 ILE A CA 1
ATOM 695 C C . ILE A 1 89 ? -0.973 -3.478 9.276 1.00 92.56 89 ILE A C 1
ATOM 697 O O . ILE A 1 89 ? -1.894 -3.231 10.039 1.00 92.56 89 ILE A O 1
ATOM 701 N N . THR A 1 90 ? -0.454 -4.703 9.174 1.00 91.69 90 THR A N 1
ATOM 702 C CA . THR A 1 90 ? -1.025 -5.867 9.871 1.00 91.69 90 THR A CA 1
ATOM 703 C C . THR A 1 90 ? -0.574 -6.009 11.324 1.00 91.69 90 THR A C 1
ATOM 705 O O . THR A 1 90 ? -1.088 -6.876 12.023 1.00 91.69 90 THR A O 1
ATOM 708 N N . ALA A 1 91 ? 0.430 -5.241 11.761 1.00 83.94 91 ALA A N 1
ATOM 709 C CA . ALA A 1 91 ? 0.866 -5.196 13.159 1.00 83.94 91 ALA A CA 1
ATOM 710 C C . ALA A 1 91 ? 0.219 -4.056 13.966 1.00 83.94 91 ALA A C 1
ATOM 712 O O . ALA A 1 91 ? 0.445 -3.994 15.176 1.00 83.94 91 ALA A O 1
ATOM 713 N N . ALA A 1 92 ? -0.509 -3.154 13.298 1.00 60.22 92 ALA A N 1
ATOM 714 C CA . ALA A 1 92 ? -1.212 -2.029 13.909 1.00 60.22 92 ALA A CA 1
ATOM 715 C C . ALA A 1 92 ? -2.549 -2.449 14.539 1.00 60.22 92 ALA A C 1
ATOM 717 O O . ALA A 1 92 ? -3.159 -3.431 14.054 1.00 60.22 92 ALA A O 1
#

Radius of gyration: 13.62 Å; Cα contacts (8 Å, |Δi|>4): 102; chains: 1; bounding box: 33×29×33 Å